Protein AF-A0A940LE42-F1 (afdb_monomer_lite)

Sequence (86 aa):
MPLPFSHHPSSYRDPSGFLFYRDGILYRQVNKIFAPDFEMFMQNGLHDHLLKKQLLISDEIINKNLTGSDNWHLTLQPEFIPFISY

pLDDT: mean 93.41, std 6.17, range [56.53, 97.88]

Radius of gyration: 13.69 Å; chains: 1; bounding box: 41×23×34 Å

Structure (mmCIF, N/CA/C/O backbone):
data_AF-A0A940LE42-F1
#
_entry.id   AF-A0A940LE42-F1
#
loop_
_atom_site.group_PDB
_atom_site.id
_atom_site.type_symbol
_atom_site.label_atom_id
_atom_site.label_alt_id
_atom_site.label_comp_id
_atom_site.label_asym_id
_atom_site.label_entity_id
_atom_site.label_seq_id
_atom_site.pdbx_PDB_ins_code
_atom_site.Cartn_x
_atom_site.Cartn_y
_atom_site.Cartn_z
_atom_site.occupancy
_atom_site.B_iso_or_equiv
_atom_site.auth_seq_id
_atom_site.auth_comp_id
_atom_site.auth_asym_id
_atom_site.auth_atom_id
_atom_site.pdbx_PDB_model_num
ATOM 1 N N . MET A 1 1 ? 10.570 -12.021 -16.522 1.00 56.53 1 MET A N 1
ATOM 2 C CA . MET A 1 1 ? 9.815 -10.763 -16.713 1.00 56.53 1 MET A CA 1
ATOM 3 C C . MET A 1 1 ? 8.617 -10.776 -15.778 1.00 56.53 1 MET A C 1
ATOM 5 O O . MET A 1 1 ? 8.014 -11.839 -15.650 1.00 56.53 1 MET A O 1
ATOM 9 N N . PRO A 1 2 ? 8.301 -9.674 -15.078 1.00 65.56 2 PRO A N 1
ATOM 10 C CA . PRO A 1 2 ? 7.036 -9.571 -14.353 1.00 65.56 2 PRO A CA 1
ATOM 11 C C . PRO A 1 2 ? 5.865 -9.730 -15.339 1.00 65.56 2 PRO A C 1
ATOM 13 O O . PRO A 1 2 ? 5.988 -9.347 -16.502 1.00 65.56 2 PRO A O 1
ATOM 16 N N . LEU A 1 3 ? 4.757 -10.339 -14.896 1.00 75.19 3 LEU A N 1
ATOM 17 C CA . LEU A 1 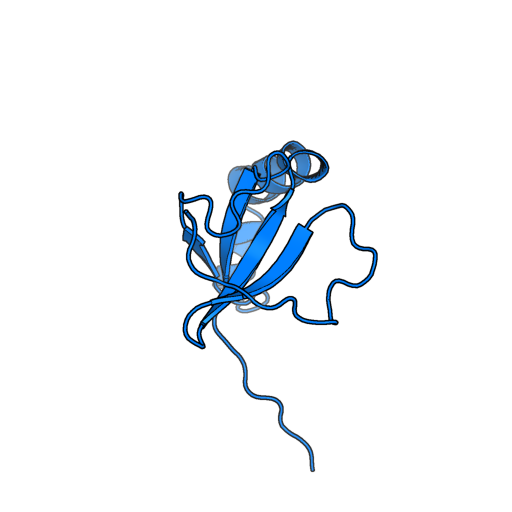3 ? 3.526 -10.361 -15.695 1.00 75.19 3 LEU A CA 1
ATOM 18 C C . LEU A 1 3 ? 3.046 -8.917 -15.913 1.00 75.19 3 LEU A C 1
ATOM 20 O O . LEU A 1 3 ? 3.333 -8.061 -15.066 1.00 75.19 3 LEU A O 1
ATOM 24 N N . PRO A 1 4 ? 2.333 -8.637 -17.017 1.00 88.94 4 PRO A N 1
ATOM 25 C CA . PRO A 1 4 ? 1.793 -7.309 -17.264 1.00 88.94 4 PRO A CA 1
ATOM 26 C C . PRO A 1 4 ? 0.856 -6.878 -16.131 1.00 88.94 4 PRO A C 1
ATOM 28 O O . PRO A 1 4 ? 0.132 -7.687 -15.550 1.00 88.94 4 PRO A O 1
ATOM 31 N N . PHE A 1 5 ? 0.868 -5.584 -15.837 1.00 94.06 5 PHE A N 1
ATOM 32 C CA . PHE A 1 5 ? -0.051 -4.941 -14.907 1.00 94.06 5 PHE A CA 1
ATOM 33 C C . PHE A 1 5 ? -0.583 -3.649 -15.533 1.00 94.06 5 PHE A C 1
ATOM 35 O O . PHE A 1 5 ? 0.028 -3.104 -16.456 1.00 94.06 5 PHE A O 1
ATOM 42 N N . SER A 1 6 ? -1.708 -3.145 -15.033 1.00 95.62 6 SER A N 1
ATOM 43 C CA . SER A 1 6 ? -2.279 -1.860 -15.447 1.00 95.62 6 SER A CA 1
ATOM 44 C C . SER A 1 6 ? -2.401 -0.915 -14.255 1.00 95.62 6 SER A C 1
ATOM 46 O O . SER A 1 6 ? -2.810 -1.313 -13.169 1.00 95.62 6 SER A O 1
ATOM 48 N N . HIS A 1 7 ? -2.028 0.352 -14.430 1.00 95.31 7 HIS A N 1
ATOM 49 C CA . HIS A 1 7 ? -2.160 1.351 -13.369 1.00 95.31 7 HIS A CA 1
ATOM 50 C C . HIS A 1 7 ? -3.629 1.716 -13.127 1.00 95.31 7 HIS A C 1
ATOM 52 O O . HIS A 1 7 ? -4.380 1.949 -14.075 1.00 95.31 7 HIS A O 1
ATOM 58 N N . HIS A 1 8 ? -4.017 1.842 -11.857 1.00 94.69 8 HIS A N 1
ATOM 59 C CA . HIS A 1 8 ? -5.276 2.476 -11.479 1.00 94.69 8 HIS A CA 1
ATOM 60 C C . HIS A 1 8 ? -5.078 4.002 -11.447 1.00 94.69 8 HIS A C 1
ATOM 62 O O . HIS A 1 8 ? -4.109 4.481 -10.850 1.00 94.69 8 HIS A O 1
ATOM 68 N N . PRO A 1 9 ? -5.998 4.810 -12.000 1.00 93.88 9 PRO A N 1
ATOM 69 C CA . PRO A 1 9 ? -5.851 6.271 -12.041 1.00 93.88 9 PRO A CA 1
ATOM 70 C C . PRO A 1 9 ? -5.896 6.970 -10.668 1.00 93.88 9 PRO A C 1
ATOM 72 O O . PRO A 1 9 ? -5.574 8.151 -10.574 1.00 93.88 9 PRO A O 1
ATOM 75 N N . SER A 1 10 ? -6.255 6.268 -9.589 1.00 89.62 10 SER A N 1
ATOM 76 C CA . SER A 1 10 ? -6.503 6.870 -8.263 1.00 89.62 10 SER A CA 1
ATOM 77 C C . SER A 1 10 ? -5.228 7.279 -7.526 1.00 89.62 10 SER A C 1
ATOM 79 O O . SER A 1 10 ? -5.304 7.910 -6.480 1.00 89.62 10 SER A O 1
ATOM 81 N N . SER A 1 11 ? -4.058 6.932 -8.061 1.00 91.12 11 SER A N 1
ATOM 82 C CA . SER A 1 11 ? -2.750 7.337 -7.530 1.00 91.12 11 SER A CA 1
ATOM 83 C C . SER A 1 11 ? -2.026 8.305 -8.462 1.00 91.12 11 SER A C 1
ATOM 85 O O . SER A 1 11 ? -0.798 8.349 -8.508 1.00 91.12 11 SER A O 1
ATOM 87 N N . TYR A 1 12 ? -2.779 9.059 -9.265 1.00 90.69 12 TYR A N 1
ATOM 88 C CA . TYR A 1 12 ? -2.200 10.031 -10.178 1.00 90.69 12 TYR A CA 1
ATOM 89 C C . TYR A 1 12 ? -1.335 11.047 -9.416 1.00 90.69 12 TYR A C 1
ATOM 91 O O . TYR A 1 12 ? -1.828 11.772 -8.556 1.00 90.69 12 TYR A O 1
ATOM 99 N N . ARG A 1 13 ? -0.043 11.102 -9.772 1.00 90.44 13 ARG A N 1
ATOM 100 C CA . ARG A 1 13 ? 0.990 11.971 -9.173 1.00 90.44 13 ARG A CA 1
ATOM 101 C C . ARG A 1 13 ? 1.301 11.714 -7.690 1.00 90.44 13 ARG A C 1
ATOM 103 O O . ARG A 1 13 ? 1.926 12.569 -7.073 1.00 90.44 13 ARG A O 1
ATOM 110 N N . ASP A 1 14 ? 0.932 10.560 -7.135 1.00 94.06 14 ASP A N 1
ATOM 111 C CA . ASP A 1 14 ? 1.384 10.146 -5.800 1.00 94.06 14 ASP A CA 1
ATOM 112 C C . ASP A 1 14 ? 2.841 9.625 -5.880 1.00 94.06 14 ASP A C 1
ATOM 114 O O . ASP A 1 14 ? 3.089 8.599 -6.522 1.00 94.06 14 ASP A O 1
ATOM 118 N N . PRO A 1 15 ? 3.837 10.308 -5.279 1.00 94.38 15 PRO A N 1
ATOM 119 C CA . PRO A 1 15 ? 5.218 9.825 -5.268 1.00 94.38 15 PRO A CA 1
ATOM 120 C C . PRO A 1 15 ? 5.421 8.652 -4.297 1.00 94.38 15 PRO A C 1
ATOM 122 O O . PRO A 1 15 ? 6.374 7.885 -4.455 1.00 94.38 15 PRO A O 1
ATOM 125 N N . SER A 1 16 ? 4.532 8.489 -3.316 1.00 96.31 16 SER A N 1
ATOM 126 C CA . SER A 1 16 ? 4.631 7.501 -2.242 1.00 96.31 16 SER A CA 1
ATOM 127 C C . SER A 1 16 ? 4.216 6.101 -2.679 1.00 96.31 16 SER A C 1
ATOM 129 O O . SER A 1 16 ? 4.541 5.120 -2.008 1.00 96.31 16 SER A O 1
ATOM 131 N N . GLY A 1 17 ? 3.521 5.971 -3.807 1.00 96.06 17 GLY A N 1
ATOM 132 C CA . GLY A 1 17 ? 3.070 4.682 -4.304 1.00 96.06 17 GLY A CA 1
ATOM 133 C C . GLY A 1 17 ? 1.981 4.794 -5.355 1.00 96.06 17 GLY A C 1
ATOM 134 O O . GLY A 1 17 ? 1.536 5.883 -5.704 1.00 96.06 17 GLY A O 1
ATOM 135 N N . PHE A 1 18 ? 1.532 3.649 -5.860 1.00 97.12 18 PHE A N 1
ATOM 136 C CA . PHE A 1 18 ? 0.403 3.614 -6.782 1.00 97.12 18 PHE A CA 1
ATOM 137 C C . PHE A 1 18 ? -0.400 2.324 -6.702 1.00 97.12 18 PHE A C 1
ATOM 139 O O . PHE A 1 18 ? 0.134 1.253 -6.414 1.00 97.12 18 PHE A O 1
ATOM 146 N N . LEU A 1 19 ? -1.692 2.440 -6.995 1.00 96.38 19 LEU A N 1
ATOM 147 C CA . LEU A 1 19 ? -2.588 1.313 -7.209 1.00 96.38 19 LEU A CA 1
ATOM 148 C C . LEU A 1 19 ? -2.415 0.743 -8.623 1.00 96.38 19 LEU A C 1
ATOM 150 O O . LEU A 1 19 ? -2.263 1.488 -9.597 1.00 96.38 19 LEU A O 1
ATOM 154 N N . PHE A 1 20 ? -2.456 -0.578 -8.745 1.00 96.44 20 PHE A N 1
ATOM 155 C CA . PHE A 1 20 ? -2.380 -1.286 -10.018 1.00 96.44 20 PHE A CA 1
ATOM 156 C C . PHE A 1 20 ? -3.160 -2.599 -9.973 1.00 96.44 20 PHE A C 1
ATOM 158 O O . PHE A 1 20 ? -3.321 -3.200 -8.914 1.00 96.44 20 PHE A O 1
ATOM 165 N N . TYR A 1 21 ? -3.611 -3.057 -11.136 1.00 95.88 21 TYR A N 1
ATOM 166 C CA . TYR A 1 21 ? -4.212 -4.371 -11.304 1.00 95.88 21 TYR A CA 1
ATOM 167 C C . TYR A 1 21 ? -3.226 -5.347 -11.921 1.00 95.88 21 TYR A C 1
ATOM 169 O O . TYR A 1 21 ? -2.540 -5.025 -12.894 1.00 95.88 21 TYR A O 1
ATOM 177 N N . ARG A 1 22 ? -3.210 -6.567 -11.393 1.00 94.88 22 ARG A N 1
ATOM 178 C CA . ARG A 1 22 ? -2.514 -7.708 -11.985 1.00 94.88 22 ARG A CA 1
ATOM 179 C C . ARG A 1 22 ? -3.401 -8.936 -11.851 1.00 94.88 22 ARG A C 1
ATOM 181 O O . ARG A 1 22 ? -3.889 -9.214 -10.764 1.00 94.88 22 ARG A O 1
ATOM 188 N N . ASP A 1 23 ? -3.644 -9.622 -12.966 1.00 92.69 23 ASP A N 1
ATOM 189 C CA . ASP A 1 23 ? -4.532 -10.792 -13.027 1.00 92.69 23 ASP A CA 1
ATOM 190 C C . ASP A 1 23 ? -5.936 -10.523 -12.432 1.00 92.69 23 ASP A C 1
ATOM 192 O O . ASP A 1 23 ? -6.543 -11.379 -11.799 1.00 92.69 23 ASP A O 1
ATOM 196 N N . GLY A 1 24 ? -6.447 -9.296 -12.608 1.00 92.31 24 GLY A N 1
ATOM 197 C CA . GLY A 1 24 ? -7.745 -8.854 -12.078 1.00 92.31 24 GLY A CA 1
ATOM 198 C C . GLY A 1 24 ? -7.755 -8.482 -10.589 1.00 92.31 24 GLY A C 1
ATOM 199 O O . GLY A 1 24 ? -8.769 -7.992 -10.101 1.00 92.31 24 GLY A O 1
ATOM 200 N N . ILE A 1 25 ? -6.640 -8.655 -9.875 1.00 94.06 25 ILE A N 1
ATOM 201 C CA . ILE A 1 25 ? -6.516 -8.345 -8.446 1.00 94.06 25 ILE A CA 1
ATOM 202 C C . ILE A 1 25 ? -5.922 -6.944 -8.274 1.00 94.06 25 ILE A C 1
ATOM 204 O O . ILE A 1 25 ? -4.973 -6.576 -8.973 1.00 94.06 25 ILE A O 1
ATOM 208 N N . LEU A 1 26 ? -6.494 -6.159 -7.356 1.00 95.38 26 LEU A N 1
ATOM 209 C CA . LEU A 1 26 ? -6.010 -4.825 -7.006 1.00 95.38 26 LEU A CA 1
ATOM 210 C C . LEU A 1 26 ? -4.861 -4.920 -5.998 1.00 95.38 26 LEU A C 1
ATOM 212 O O . LEU A 1 26 ? -4.987 -5.546 -4.949 1.00 95.38 26 LEU A O 1
ATOM 216 N N . TYR A 1 27 ? -3.772 -4.222 -6.295 1.00 96.75 27 TYR A N 1
ATOM 217 C CA . TYR A 1 27 ? -2.610 -4.085 -5.429 1.00 96.75 27 TYR A CA 1
ATOM 218 C C . TYR A 1 27 ? -2.216 -2.618 -5.291 1.00 96.75 27 TYR A C 1
ATOM 220 O O . TYR A 1 27 ? -2.500 -1.799 -6.167 1.00 96.75 27 TYR A O 1
ATOM 228 N N . ARG A 1 28 ? -1.490 -2.290 -4.222 1.00 96.62 28 ARG A N 1
ATOM 229 C CA . ARG A 1 28 ? -0.765 -1.026 -4.069 1.00 96.62 28 ARG A CA 1
ATOM 230 C C . ARG A 1 28 ? 0.725 -1.312 -3.969 1.00 96.62 28 ARG A C 1
ATOM 232 O O . ARG A 1 28 ? 1.146 -2.113 -3.145 1.00 96.62 28 ARG A O 1
ATOM 239 N N . GLN A 1 29 ? 1.538 -0.623 -4.756 1.00 97.25 29 GLN A N 1
ATOM 240 C CA . GLN A 1 29 ? 2.967 -0.532 -4.483 1.00 97.25 29 GLN A CA 1
ATOM 241 C C . GLN A 1 29 ? 3.205 0.630 -3.525 1.00 97.25 29 GLN A C 1
ATOM 243 O O . GLN A 1 29 ? 2.737 1.738 -3.786 1.00 97.25 29 GLN A O 1
ATOM 248 N N . VAL A 1 30 ? 3.978 0.392 -2.471 1.00 97.25 30 VAL A N 1
ATOM 249 C CA . VAL A 1 30 ? 4.600 1.453 -1.677 1.00 97.25 30 VAL A CA 1
ATOM 250 C C . VAL A 1 30 ? 6.001 1.691 -2.226 1.00 97.25 30 VAL A C 1
ATOM 252 O O . VAL A 1 30 ? 6.760 0.745 -2.464 1.00 97.25 30 VAL A O 1
ATOM 255 N N . ASN A 1 31 ? 6.336 2.955 -2.463 1.00 97.69 31 ASN A N 1
ATOM 256 C CA . ASN A 1 31 ? 7.641 3.347 -2.973 1.00 97.69 31 ASN A CA 1
ATOM 257 C C . ASN A 1 31 ? 8.640 3.564 -1.832 1.00 97.69 31 ASN A C 1
ATOM 259 O O . ASN A 1 31 ? 8.272 3.979 -0.737 1.00 97.69 31 ASN A O 1
ATOM 263 N N . LYS A 1 32 ? 9.931 3.374 -2.122 1.00 97.88 32 LYS A N 1
ATOM 264 C CA . LYS A 1 32 ? 11.050 3.576 -1.182 1.00 97.88 32 LYS A CA 1
ATOM 265 C C . LYS A 1 32 ? 11.034 4.934 -0.482 1.00 97.88 32 LYS A C 1
ATOM 267 O O . LYS A 1 32 ? 11.394 5.006 0.684 1.00 97.88 32 LYS A O 1
ATOM 272 N N . ILE A 1 33 ? 10.589 5.990 -1.167 1.00 97.62 33 ILE A N 1
ATOM 273 C CA . ILE A 1 33 ? 10.492 7.339 -0.589 1.00 97.62 33 ILE A CA 1
ATOM 274 C C . ILE A 1 33 ? 9.546 7.406 0.621 1.00 97.62 33 ILE A C 1
ATOM 276 O O . ILE A 1 33 ? 9.754 8.234 1.497 1.00 97.62 33 ILE A O 1
ATOM 280 N N . PHE A 1 34 ? 8.546 6.523 0.687 1.00 97.38 34 PHE A N 1
ATOM 281 C CA . PHE A 1 34 ? 7.550 6.463 1.759 1.00 97.38 34 PHE A CA 1
ATOM 282 C C . PHE A 1 34 ? 7.798 5.312 2.747 1.00 97.38 34 PHE A C 1
ATOM 284 O O . PHE A 1 34 ? 7.035 5.125 3.690 1.00 97.38 34 PHE A O 1
ATOM 291 N N . ALA A 1 35 ? 8.863 4.528 2.545 1.00 96.25 35 ALA A N 1
ATOM 292 C CA . ALA A 1 35 ? 9.196 3.400 3.411 1.00 96.25 35 ALA A CA 1
ATOM 293 C C . ALA A 1 35 ? 9.335 3.793 4.895 1.00 96.25 35 ALA A C 1
ATOM 295 O O . ALA A 1 35 ? 8.713 3.123 5.716 1.00 96.25 35 ALA A O 1
ATOM 296 N N . PRO A 1 36 ? 10.041 4.885 5.269 1.00 97.06 36 PRO A N 1
ATOM 297 C CA . PRO A 1 36 ? 10.213 5.229 6.683 1.00 97.06 36 PRO A CA 1
ATOM 298 C C . PRO A 1 36 ? 8.885 5.527 7.390 1.00 97.06 36 PRO A C 1
ATOM 300 O O . PRO A 1 36 ? 8.655 5.071 8.509 1.00 97.06 36 PRO A O 1
ATOM 303 N N . ASP A 1 37 ? 7.990 6.255 6.718 1.00 96.81 37 ASP A N 1
ATOM 304 C CA . ASP A 1 37 ? 6.674 6.601 7.257 1.00 96.81 37 ASP A CA 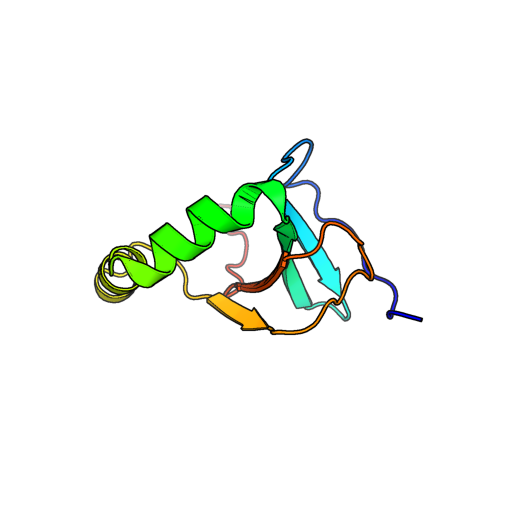1
ATOM 305 C C . ASP A 1 37 ? 5.780 5.363 7.378 1.00 96.81 37 ASP A C 1
ATOM 307 O O . ASP A 1 37 ? 5.092 5.184 8.386 1.00 96.81 37 ASP A O 1
ATOM 311 N N . PHE A 1 38 ? 5.818 4.483 6.372 1.00 95.19 38 PHE A N 1
ATOM 312 C CA . PHE A 1 38 ? 5.077 3.227 6.393 1.00 95.19 38 PHE A CA 1
ATOM 313 C C . PHE A 1 38 ? 5.561 2.303 7.518 1.00 95.19 38 PHE A C 1
ATOM 315 O O . PHE A 1 38 ? 4.754 1.795 8.294 1.00 95.19 38 PHE A O 1
ATOM 322 N N . GLU A 1 39 ? 6.873 2.114 7.653 1.00 95.31 39 GLU A N 1
ATOM 323 C CA . GLU A 1 39 ? 7.460 1.293 8.715 1.00 95.31 39 GLU A CA 1
ATOM 324 C C . GLU A 1 39 ? 7.089 1.831 10.101 1.00 95.31 39 GLU A C 1
ATOM 326 O O . GLU A 1 39 ? 6.661 1.062 10.964 1.00 95.31 39 GLU A O 1
ATOM 331 N N . MET A 1 40 ? 7.162 3.150 10.302 1.00 96.69 40 MET A N 1
ATOM 332 C CA . MET A 1 40 ? 6.738 3.785 11.550 1.00 96.69 40 MET A CA 1
ATOM 333 C C . MET A 1 40 ? 5.247 3.544 11.839 1.00 96.69 40 MET A C 1
ATOM 335 O O . MET A 1 40 ? 4.892 3.232 12.977 1.00 96.69 40 MET A O 1
ATOM 339 N N . PHE A 1 41 ? 4.381 3.670 10.828 1.00 94.88 41 PHE A N 1
ATOM 340 C CA . PHE A 1 41 ? 2.937 3.441 10.950 1.00 94.88 41 PHE A CA 1
ATOM 341 C C . PHE A 1 41 ? 2.595 2.005 11.370 1.00 94.88 41 PHE A C 1
ATOM 343 O O . PHE A 1 41 ? 1.698 1.799 12.192 1.00 94.88 41 PHE A O 1
ATOM 350 N N . MET A 1 42 ? 3.335 1.021 10.855 1.00 93.44 42 MET A N 1
ATOM 351 C CA . MET A 1 42 ? 3.160 -0.385 11.223 1.00 93.44 42 MET A CA 1
ATOM 352 C C . MET A 1 42 ? 3.719 -0.690 12.620 1.00 93.44 42 MET A C 1
ATOM 354 O O . MET A 1 42 ? 3.100 -1.418 13.391 1.00 93.44 42 MET A O 1
ATOM 358 N N . GLN A 1 43 ? 4.883 -0.135 12.972 1.00 95.31 43 GLN A N 1
ATOM 359 C CA . GLN A 1 43 ? 5.602 -0.486 14.204 1.00 95.31 43 GLN A CA 1
ATOM 360 C C . GLN A 1 43 ? 5.057 0.198 15.463 1.00 95.31 43 GLN A C 1
ATOM 362 O O . GLN A 1 43 ? 5.184 -0.344 16.560 1.00 95.31 43 GLN A O 1
ATOM 367 N N . ASN A 1 44 ? 4.455 1.383 15.341 1.00 94.44 44 ASN A N 1
ATOM 368 C CA . ASN A 1 44 ? 3.996 2.154 16.501 1.00 94.44 44 ASN A CA 1
ATOM 369 C C . ASN A 1 44 ? 2.634 1.695 17.069 1.00 94.44 44 ASN A C 1
ATOM 371 O O . ASN A 1 44 ? 2.138 2.286 18.028 1.00 94.44 44 ASN A O 1
ATOM 375 N N . GLY A 1 45 ? 2.017 0.664 16.479 1.00 93.75 45 GLY A N 1
ATOM 376 C CA . GLY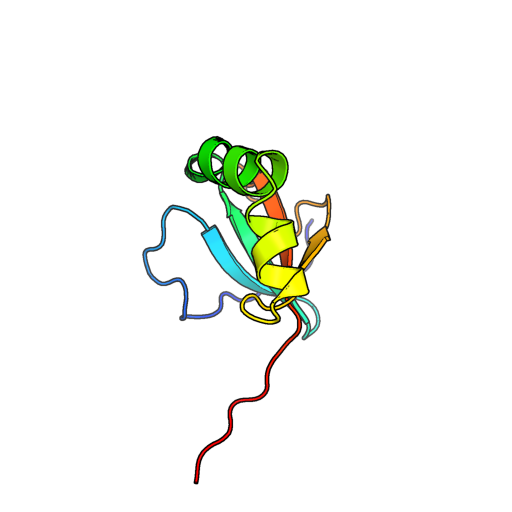 A 1 45 ? 0.731 0.107 16.906 1.00 93.75 45 GLY A CA 1
ATOM 377 C C . GLY A 1 45 ? -0.504 0.910 16.477 1.00 93.75 45 GLY A C 1
ATOM 378 O O . GLY A 1 45 ? -1.624 0.494 16.783 1.00 93.75 45 GLY A O 1
ATOM 379 N N . LEU A 1 46 ? -0.344 2.032 15.759 1.00 95.44 46 LEU A N 1
ATOM 380 C CA . LEU A 1 46 ? -1.468 2.806 15.225 1.00 95.44 46 LEU A CA 1
ATOM 381 C C . LEU A 1 46 ? -2.242 2.000 14.183 1.00 95.44 46 LEU A C 1
ATOM 383 O O . LEU A 1 46 ? -3.470 1.981 14.232 1.00 95.44 46 LEU A O 1
ATOM 387 N N . HIS A 1 47 ? -1.536 1.305 13.289 1.00 95.12 47 HIS A N 1
ATOM 388 C CA . HIS A 1 47 ? -2.136 0.401 12.311 1.00 95.12 47 HIS A CA 1
ATOM 389 C C . HIS A 1 47 ? -3.113 -0.588 12.973 1.00 95.12 47 HIS A C 1
ATOM 391 O O . HIS A 1 47 ? -4.315 -0.578 12.695 1.00 95.12 47 HIS A O 1
ATOM 397 N N . ASP A 1 48 ? -2.628 -1.358 13.948 1.00 94.44 48 ASP A N 1
ATOM 398 C CA . ASP A 1 48 ? -3.432 -2.356 14.660 1.00 94.44 48 ASP A CA 1
ATOM 399 C C . ASP A 1 48 ? -4.591 -1.726 15.440 1.00 94.44 48 ASP A C 1
ATOM 401 O O . ASP A 1 48 ? -5.672 -2.311 15.554 1.00 94.44 48 ASP A O 1
ATOM 405 N N . HIS A 1 49 ? -4.381 -0.528 15.991 1.00 96.88 49 HIS A N 1
ATOM 406 C CA . HIS A 1 49 ? -5.425 0.222 16.678 1.00 96.88 49 HIS A CA 1
ATOM 407 C C . HIS A 1 49 ? -6.573 0.600 15.734 1.00 96.88 49 HIS A C 1
ATOM 409 O O . HIS A 1 49 ? -7.742 0.467 16.108 1.00 96.88 49 HIS A O 1
ATOM 415 N N . LEU A 1 50 ? -6.255 1.055 14.519 1.00 96.75 50 LEU A N 1
ATOM 416 C CA . LEU A 1 50 ? -7.247 1.444 13.518 1.00 96.75 50 LEU A CA 1
ATOM 417 C C . LEU A 1 50 ? -7.984 0.229 12.945 1.00 96.75 50 LEU A C 1
ATOM 419 O O . LEU A 1 50 ? -9.210 0.286 12.824 1.00 96.75 50 LEU A O 1
ATOM 423 N N . LEU A 1 51 ? -7.283 -0.883 12.690 1.00 94.31 51 LEU A N 1
ATOM 424 C CA . LEU A 1 51 ? -7.909 -2.140 12.261 1.00 94.31 51 LEU A CA 1
ATOM 425 C C . LEU A 1 51 ? -8.901 -2.667 13.302 1.00 94.31 51 LEU A C 1
ATOM 427 O O . LEU A 1 51 ? -10.052 -2.952 12.976 1.00 94.31 51 LEU A O 1
ATOM 431 N N . LYS A 1 52 ? -8.506 -2.731 14.582 1.00 95.75 52 LYS A N 1
ATOM 432 C CA . LYS A 1 52 ? -9.392 -3.195 15.669 1.00 95.75 52 LYS A CA 1
ATOM 433 C C . LYS A 1 52 ? -10.643 -2.336 15.825 1.00 95.75 52 LYS A C 1
ATOM 435 O O . LYS A 1 52 ? -11.685 -2.842 16.233 1.00 95.75 52 LYS A O 1
ATOM 440 N N . LYS A 1 53 ? -10.542 -1.042 15.520 1.00 97.50 53 LYS A N 1
ATOM 441 C CA . LYS A 1 53 ? -11.669 -0.105 15.546 1.00 97.50 53 LYS A CA 1
ATOM 442 C C . LYS A 1 53 ? -12.488 -0.084 14.254 1.00 97.50 53 LYS A C 1
ATOM 444 O O . LYS A 1 53 ? -13.438 0.687 14.192 1.00 97.50 53 LYS A O 1
ATOM 449 N N . GLN A 1 54 ? -12.135 -0.894 13.251 1.00 94.88 54 GLN A N 1
ATOM 450 C CA . GLN A 1 54 ? -12.768 -0.894 11.926 1.00 94.88 54 GLN A CA 1
ATOM 451 C C . GLN A 1 54 ? -12.710 0.487 11.243 1.00 94.88 54 GLN A C 1
ATOM 453 O O . GLN A 1 54 ? -13.609 0.871 10.502 1.00 94.88 54 GLN A O 1
ATOM 458 N N . LEU A 1 55 ? -11.648 1.255 11.516 1.00 95.81 55 LEU A N 1
ATOM 459 C CA . LEU A 1 55 ? -11.395 2.573 10.917 1.00 95.81 55 LEU A CA 1
ATOM 460 C C . LEU A 1 55 ? -10.407 2.512 9.746 1.00 95.81 55 LEU A C 1
ATOM 462 O O . LEU A 1 55 ? -10.183 3.519 9.080 1.00 95.81 55 LEU A O 1
ATOM 466 N N . LEU A 1 56 ? -9.801 1.349 9.517 1.00 94.56 56 LEU A N 1
ATOM 467 C CA . LEU A 1 56 ? -8.896 1.079 8.411 1.00 94.56 56 LEU A CA 1
ATOM 468 C C . LEU A 1 56 ? -9.342 -0.212 7.727 1.00 94.56 56 LEU A C 1
ATOM 470 O O . LEU A 1 56 ? -9.768 -1.155 8.394 1.00 94.56 56 LEU A O 1
ATOM 474 N N . ILE A 1 57 ? -9.255 -0.230 6.401 1.00 92.88 57 ILE A N 1
ATOM 475 C CA . ILE A 1 57 ? -9.482 -1.437 5.608 1.00 92.88 57 ILE A CA 1
ATOM 476 C C . ILE A 1 57 ? -8.270 -2.342 5.754 1.00 92.88 57 ILE A C 1
ATOM 478 O O . ILE A 1 57 ? -7.145 -1.857 5.695 1.00 92.88 57 ILE A O 1
ATOM 482 N N . SER A 1 58 ? -8.502 -3.639 5.946 1.00 92.31 58 SER A N 1
ATOM 483 C CA . SER A 1 58 ? -7.405 -4.592 6.067 1.00 92.31 58 SER A CA 1
ATOM 484 C C . SER A 1 58 ? -6.631 -4.690 4.759 1.00 92.31 58 SER A C 1
ATOM 486 O O . SER A 1 58 ? -7.207 -4.724 3.668 1.00 92.31 58 SER A O 1
ATOM 488 N N . ASP A 1 59 ? -5.319 -4.811 4.888 1.00 93.44 59 ASP A N 1
ATOM 489 C CA . ASP A 1 59 ? -4.416 -5.101 3.789 1.00 93.44 59 ASP A CA 1
ATOM 490 C C . ASP A 1 59 ? -3.443 -6.225 4.153 1.00 93.44 59 ASP A C 1
ATOM 492 O O . ASP A 1 59 ? -3.073 -6.420 5.310 1.00 93.44 59 ASP A O 1
ATOM 496 N N . GLU A 1 60 ? -3.070 -7.012 3.146 1.00 94.56 60 GLU A N 1
ATOM 497 C CA . GLU A 1 60 ? -2.048 -8.048 3.264 1.00 94.56 60 GLU A CA 1
ATOM 498 C C . GLU A 1 60 ? -0.729 -7.556 2.661 1.00 94.56 60 GLU A C 1
ATOM 500 O O . GLU A 1 60 ? -0.689 -7.064 1.527 1.00 94.56 60 GLU A O 1
ATOM 505 N N . ILE A 1 61 ? 0.375 -7.729 3.395 1.00 95.69 61 ILE A N 1
ATOM 506 C CA . ILE A 1 61 ? 1.716 -7.432 2.886 1.00 95.69 61 ILE A CA 1
ATOM 507 C C . ILE A 1 61 ? 2.182 -8.577 1.989 1.00 95.69 61 ILE A C 1
ATOM 509 O O . ILE A 1 61 ? 2.495 -9.677 2.442 1.00 95.69 61 ILE A O 1
ATOM 513 N N . ILE A 1 62 ? 2.342 -8.272 0.708 1.00 95.50 62 ILE A N 1
ATOM 514 C CA . ILE A 1 62 ? 2.924 -9.165 -0.284 1.00 95.50 62 ILE A CA 1
ATOM 515 C C . ILE A 1 62 ? 4.395 -8.784 -0.467 1.00 95.50 62 ILE A C 1
ATOM 517 O O . ILE A 1 62 ? 4.734 -7.815 -1.153 1.00 95.50 62 ILE A O 1
ATOM 521 N N . ASN A 1 63 ? 5.304 -9.574 0.112 1.00 90.38 63 ASN A N 1
ATOM 522 C CA . ASN A 1 63 ? 6.754 -9.364 -0.003 1.00 90.38 63 ASN A CA 1
ATOM 523 C C . ASN A 1 63 ? 7.305 -9.804 -1.377 1.00 90.38 63 ASN A C 1
ATOM 525 O O . ASN A 1 63 ? 8.167 -10.677 -1.492 1.00 90.38 63 ASN A O 1
ATOM 529 N N . LYS A 1 64 ? 6.746 -9.241 -2.450 1.00 94.62 64 LYS A N 1
ATOM 530 C CA . LYS A 1 64 ? 7.134 -9.513 -3.833 1.00 94.62 64 LYS A CA 1
ATOM 531 C C . LYS A 1 64 ? 6.986 -8.257 -4.679 1.00 94.62 64 LYS A C 1
ATOM 533 O O . LYS A 1 64 ? 5.924 -7.632 -4.701 1.00 94.62 64 LYS A O 1
ATOM 538 N N . ASN A 1 65 ? 8.026 -7.940 -5.444 1.00 95.38 65 ASN A N 1
ATOM 539 C CA . ASN A 1 65 ? 7.986 -6.868 -6.430 1.00 95.38 65 ASN A CA 1
ATOM 540 C C . ASN A 1 65 ? 7.185 -7.318 -7.663 1.00 95.38 65 ASN A C 1
ATOM 542 O O . ASN A 1 65 ? 7.702 -8.000 -8.551 1.00 95.38 65 ASN A O 1
ATOM 546 N N . LEU A 1 66 ? 5.893 -6.983 -7.690 1.00 94.94 66 LEU A N 1
ATOM 547 C CA . LEU A 1 66 ? 4.992 -7.374 -8.777 1.00 94.94 66 LEU A CA 1
ATOM 548 C C . LEU A 1 66 ? 5.120 -6.483 -10.018 1.00 94.94 66 LEU A C 1
ATOM 550 O O . LEU A 1 66 ? 4.721 -6.916 -11.098 1.00 94.94 66 LEU A O 1
ATOM 554 N N . THR A 1 67 ? 5.677 -5.284 -9.882 1.00 94.31 67 THR A N 1
ATOM 555 C CA . THR A 1 67 ? 5.788 -4.299 -10.968 1.00 94.31 67 THR A CA 1
ATOM 556 C C . THR A 1 67 ? 7.159 -4.336 -11.645 1.00 94.31 67 THR A C 1
ATOM 558 O O . THR A 1 67 ? 7.304 -3.882 -12.774 1.00 94.31 67 THR A O 1
ATOM 561 N N . GLY A 1 68 ? 8.173 -4.884 -10.967 1.00 94.25 68 GLY A N 1
ATOM 562 C CA . GLY A 1 68 ? 9.571 -4.824 -11.397 1.00 94.25 68 GLY A CA 1
ATOM 563 C C . GLY A 1 68 ? 10.207 -3.442 -11.223 1.00 94.25 68 GLY A C 1
ATOM 564 O O . GLY A 1 68 ? 11.279 -3.206 -11.762 1.00 94.25 68 GLY A O 1
ATOM 565 N N . SER A 1 69 ? 9.557 -2.528 -10.497 1.00 94.31 69 SER A N 1
ATOM 566 C CA . SER A 1 69 ? 10.038 -1.161 -10.288 1.00 94.31 69 SER A CA 1
ATOM 567 C C . SER A 1 69 ? 11.233 -1.118 -9.334 1.00 94.31 69 SER A C 1
ATOM 569 O O . SER A 1 69 ? 11.160 -1.672 -8.236 1.00 94.31 69 SER A O 1
ATOM 571 N N . ASP A 1 70 ? 12.270 -0.352 -9.673 1.00 95.81 70 ASP A N 1
ATOM 572 C CA . ASP A 1 70 ? 13.413 -0.094 -8.781 1.00 95.81 70 ASP A CA 1
ATOM 573 C C . ASP A 1 70 ? 13.030 0.723 -7.543 1.00 95.81 70 ASP A C 1
ATOM 575 O O . ASP A 1 70 ? 13.661 0.613 -6.492 1.00 95.81 70 ASP A O 1
ATOM 579 N N . ASN A 1 71 ? 11.963 1.519 -7.639 1.00 96.00 71 ASN A N 1
ATOM 580 C CA . ASN A 1 71 ? 11.432 2.307 -6.527 1.00 96.00 71 ASN A CA 1
ATOM 581 C C . ASN A 1 71 ? 10.549 1.494 -5.572 1.00 96.00 71 ASN A C 1
ATOM 583 O O . ASN A 1 71 ? 10.017 2.066 -4.628 1.00 96.00 71 ASN A O 1
ATOM 587 N N . TRP A 1 72 ? 10.376 0.190 -5.798 1.00 97.31 72 TRP A N 1
ATOM 588 C CA . TRP A 1 72 ? 9.548 -0.675 -4.958 1.00 97.31 72 TRP A CA 1
ATOM 589 C C . TRP A 1 72 ? 10.144 -0.838 -3.554 1.00 97.31 72 TRP A C 1
ATOM 591 O O . TRP A 1 72 ? 11.333 -1.134 -3.410 1.00 97.31 72 TRP A O 1
ATOM 601 N N . HIS A 1 73 ? 9.310 -0.659 -2.532 1.00 97.19 73 HIS A N 1
ATOM 602 C CA . HIS A 1 73 ? 9.614 -1.033 -1.151 1.00 97.19 73 HIS A CA 1
ATOM 603 C C . HIS A 1 73 ? 8.835 -2.285 -0.740 1.00 97.19 73 HIS A C 1
ATOM 605 O O . HIS A 1 73 ? 9.436 -3.259 -0.299 1.00 97.19 73 HIS A O 1
ATOM 611 N N . LEU A 1 74 ? 7.514 -2.275 -0.935 1.00 97.00 74 LEU A N 1
ATOM 612 C CA . LEU A 1 74 ? 6.641 -3.423 -0.692 1.00 97.00 74 LEU A CA 1
ATOM 613 C C . LEU A 1 74 ? 5.371 -3.342 -1.539 1.00 97.00 74 LEU A C 1
ATOM 615 O O . LEU A 1 74 ? 5.058 -2.303 -2.133 1.00 97.00 74 LEU A O 1
ATOM 619 N N . THR A 1 75 ? 4.640 -4.451 -1.585 1.00 97.62 75 THR A N 1
ATOM 620 C CA . THR A 1 75 ? 3.324 -4.532 -2.217 1.00 97.62 75 THR A CA 1
ATOM 621 C C . THR A 1 75 ? 2.273 -4.815 -1.150 1.00 97.62 75 THR A C 1
ATOM 623 O O . THR A 1 75 ? 2.476 -5.686 -0.312 1.00 97.62 75 THR A O 1
ATOM 626 N N . LEU A 1 76 ? 1.151 -4.106 -1.202 1.00 96.88 76 LEU A N 1
ATOM 627 C CA . LEU A 1 76 ? -0.031 -4.350 -0.380 1.00 96.88 76 LEU A CA 1
ATOM 628 C C . LEU A 1 76 ? -1.158 -4.889 -1.252 1.00 96.88 76 LEU A C 1
ATOM 630 O O . LEU A 1 76 ? -1.336 -4.442 -2.390 1.00 96.88 76 LEU A O 1
ATOM 634 N N . GLN A 1 77 ? -1.940 -5.805 -0.701 1.00 96.81 77 GLN A N 1
ATOM 635 C CA . GLN A 1 77 ? -3.206 -6.249 -1.264 1.00 96.81 77 GLN A CA 1
ATOM 636 C C . GLN A 1 77 ? -4.336 -5.809 -0.322 1.00 96.81 77 GLN A C 1
ATOM 638 O O . GLN A 1 77 ? -4.575 -6.482 0.681 1.00 96.81 77 GLN A O 1
ATOM 643 N N . PRO A 1 78 ? -5.004 -4.674 -0.595 1.00 94.75 78 PRO A N 1
ATOM 644 C CA . PRO A 1 78 ? -6.138 -4.239 0.209 1.00 94.75 78 PRO A CA 1
ATOM 645 C C . PRO A 1 78 ? -7.368 -5.113 -0.056 1.00 94.75 78 PRO A C 1
ATOM 647 O O . PRO A 1 78 ? -7.564 -5.611 -1.169 1.00 94.75 78 PRO A O 1
ATOM 650 N N . GLU A 1 79 ? -8.243 -5.234 0.939 1.00 93.50 79 GLU A N 1
ATOM 651 C CA . GLU A 1 79 ? -9.595 -5.743 0.719 1.00 93.50 79 GLU A CA 1
ATOM 652 C C . GLU A 1 79 ? -10.351 -4.817 -0.252 1.00 93.50 79 GLU A C 1
ATOM 654 O O . GLU A 1 79 ? -10.450 -3.603 -0.050 1.00 93.50 79 GLU A O 1
ATOM 659 N N . PHE A 1 80 ? -10.856 -5.379 -1.353 1.00 90.44 80 PHE A N 1
ATOM 660 C CA . PHE A 1 80 ? -11.531 -4.599 -2.386 1.00 90.44 80 PHE A CA 1
ATOM 661 C C . PHE A 1 80 ? -12.972 -4.282 -1.982 1.00 90.44 80 PHE A C 1
ATOM 663 O O . PHE A 1 80 ? -13.785 -5.186 -1.799 1.00 90.44 80 PHE A O 1
ATOM 670 N N . ILE A 1 81 ? -13.305 -2.991 -1.938 1.00 89.12 81 ILE A N 1
ATOM 671 C CA . ILE A 1 81 ? -14.671 -2.521 -1.700 1.00 89.12 81 ILE A CA 1
ATOM 672 C C . ILE A 1 81 ? -15.305 -2.142 -3.042 1.00 89.12 81 ILE A C 1
ATOM 674 O O . ILE A 1 81 ? -14.803 -1.235 -3.714 1.00 89.12 81 ILE A O 1
ATOM 678 N N . PRO A 1 82 ? -16.411 -2.790 -3.444 1.00 87.44 82 PRO A N 1
ATOM 679 C CA . PRO A 1 82 ? -17.136 -2.413 -4.647 1.00 87.44 82 PRO A CA 1
ATOM 680 C C . PRO A 1 82 ? -17.653 -0.976 -4.567 1.00 87.44 82 PRO A C 1
ATOM 682 O O . PRO A 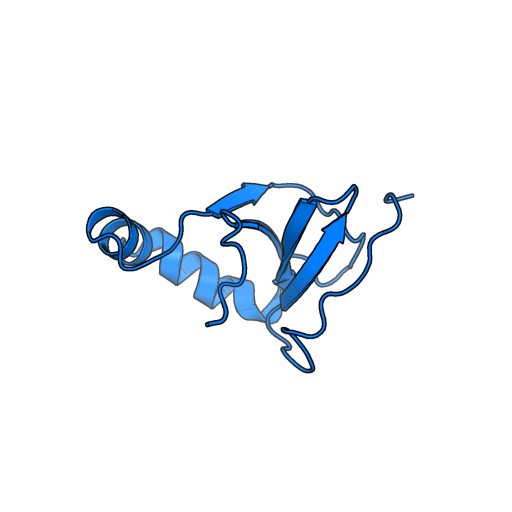1 82 ? -18.145 -0.529 -3.531 1.00 87.44 82 PRO A O 1
ATOM 685 N N . PHE A 1 83 ? -17.592 -0.260 -5.688 1.00 86.94 83 PHE A N 1
ATOM 686 C CA . PHE A 1 83 ? -18.238 1.040 -5.807 1.00 86.94 83 PHE A CA 1
ATOM 687 C C . PHE A 1 83 ? -19.764 0.869 -5.797 1.00 86.94 83 PHE A C 1
ATOM 689 O O . PHE A 1 83 ? -20.306 0.100 -6.591 1.00 86.94 83 PHE A O 1
ATOM 696 N N 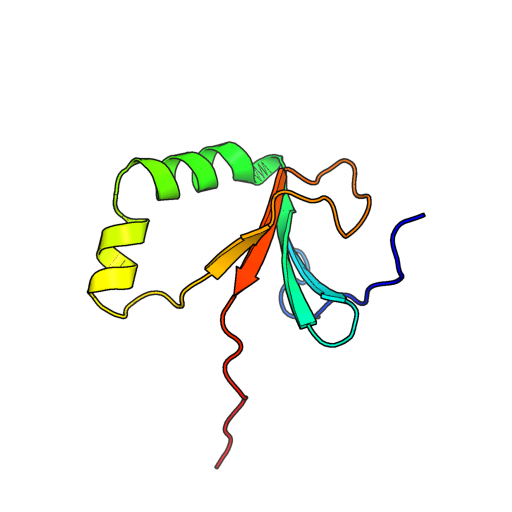. ILE A 1 84 ? -20.447 1.596 -4.910 1.0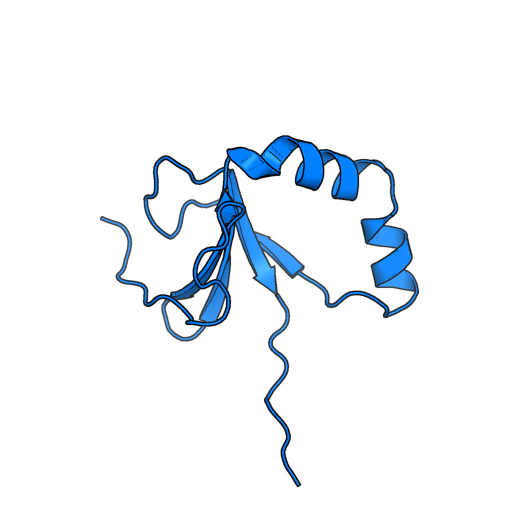0 88.50 84 ILE A N 1
ATOM 697 C CA . ILE A 1 84 ? -21.909 1.609 -4.794 1.00 88.50 84 ILE A CA 1
ATOM 698 C C . ILE A 1 84 ? -22.397 3.015 -5.161 1.00 88.50 84 ILE A C 1
ATOM 700 O O . ILE A 1 84 ? -21.988 3.989 -4.530 1.00 88.50 84 ILE A O 1
ATOM 704 N N . SER A 1 85 ? -23.276 3.124 -6.161 1.00 87.12 85 SER A N 1
ATOM 705 C CA . SER A 1 85 ? -23.966 4.368 -6.537 1.00 87.12 85 SER A CA 1
ATOM 706 C C . SER A 1 85 ? -25.480 4.167 -6.530 1.00 87.12 85 SER A C 1
ATOM 708 O O . SER A 1 85 ? -25.944 3.128 -7.004 1.00 87.12 85 SER A O 1
ATOM 710 N N . TYR A 1 86 ? -26.223 5.161 -6.041 1.00 82.00 86 TYR A N 1
ATOM 711 C CA . TYR A 1 86 ? -27.690 5.201 -6.009 1.00 82.00 86 TYR A CA 1
ATOM 712 C C . TYR A 1 86 ? -28.232 6.278 -6.945 1.00 82.00 86 TYR A C 1
ATOM 714 O O . TYR A 1 86 ? -27.528 7.302 -7.111 1.00 82.00 86 TYR A O 1
#

Foldseek 3Di:
DFADKAFDCPCPPPPQWGWIDDPNFIKIFGFPVCVVVVVCCVPVCVVVVCVVVVNDFDKDWDADDRPPDPRGDTMIRTDDDDDDDD

Secondary structure (DSSP, 8-state):
-PPP-EE-GGGTT-SSEEEEEETTEEEEEEEGGGHHHHHHHHHTSHHHHHHHTT-S--EEEE-S-SS--TTEEEEEEEPPPPP---